Protein AF-A0A952FLS6-F1 (afdb_monomer)

Structure (mmCIF, N/CA/C/O backbone):
data_AF-A0A952FLS6-F1
#
_entry.id   AF-A0A952FLS6-F1
#
loop_
_atom_site.group_PDB
_atom_site.id
_atom_site.type_symbol
_atom_site.label_atom_id
_atom_site.label_alt_id
_atom_site.label_comp_id
_atom_site.label_asym_id
_atom_site.label_entity_id
_atom_site.label_seq_id
_atom_site.pdbx_PDB_ins_code
_atom_site.Cartn_x
_atom_site.Cartn_y
_atom_site.Cartn_z
_atom_site.occupancy
_atom_site.B_iso_or_equiv
_atom_site.auth_seq_id
_atom_site.auth_comp_id
_atom_site.auth_asym_id
_atom_site.auth_atom_id
_atom_site.pdbx_PDB_model_num
ATOM 1 N N . GLY A 1 1 ? 1.390 -1.060 -21.079 1.00 77.88 1 GLY A N 1
ATOM 2 C CA . GLY A 1 1 ? 1.168 -1.634 -19.731 1.00 77.88 1 GLY A CA 1
ATOM 3 C C . GLY A 1 1 ? 2.112 -0.984 -18.735 1.00 77.88 1 GLY A C 1
ATOM 4 O O . GLY A 1 1 ? 2.969 -0.228 -19.162 1.00 77.88 1 GLY A O 1
ATOM 5 N N . SER A 1 2 ? 1.992 -1.249 -17.429 1.00 85.06 2 SER A N 1
ATOM 6 C CA . SER A 1 2 ? 2.772 -0.538 -16.390 1.00 85.06 2 SER A CA 1
ATOM 7 C C . SER A 1 2 ? 4.299 -0.584 -16.578 1.00 85.06 2 SER A C 1
ATOM 9 O O . SER A 1 2 ? 4.986 0.345 -16.169 1.00 85.06 2 SER A O 1
ATOM 11 N N . LEU A 1 3 ? 4.836 -1.621 -17.238 1.00 93.25 3 LEU A N 1
ATOM 12 C CA . LEU A 1 3 ? 6.264 -1.721 -17.577 1.00 93.25 3 LEU A CA 1
ATOM 13 C C . LEU A 1 3 ? 6.727 -0.714 -18.644 1.00 93.25 3 LEU A C 1
ATOM 15 O O . LEU A 1 3 ? 7.905 -0.382 -18.681 1.00 93.25 3 LEU A O 1
ATOM 19 N N . ASP A 1 4 ? 5.830 -0.235 -19.509 1.00 94.56 4 ASP A N 1
ATOM 20 C CA . ASP A 1 4 ? 6.154 0.740 -20.565 1.00 94.56 4 ASP A CA 1
ATOM 21 C C . ASP A 1 4 ? 6.322 2.165 -20.020 1.00 94.56 4 ASP A C 1
ATOM 23 O O . ASP A 1 4 ? 6.854 3.031 -20.706 1.00 94.56 4 ASP A O 1
ATOM 27 N N . SER A 1 5 ? 5.876 2.410 -18.786 1.00 96.19 5 SER A N 1
ATOM 28 C CA . SER A 1 5 ? 5.967 3.714 -18.122 1.00 96.19 5 SER A CA 1
ATOM 29 C C . SER A 1 5 ? 7.299 3.931 -17.397 1.00 96.19 5 SER A C 1
ATOM 31 O O . SER A 1 5 ? 7.503 4.980 -16.787 1.00 96.19 5 SER A O 1
ATOM 33 N N . LEU A 1 6 ? 8.191 2.935 -17.400 1.00 97.38 6 LEU A N 1
ATOM 34 C CA . LEU A 1 6 ? 9.455 2.982 -16.675 1.00 97.38 6 LEU A CA 1
ATOM 35 C C . LEU A 1 6 ? 10.577 3.542 -17.553 1.00 97.38 6 LEU A C 1
ATOM 37 O O . LEU A 1 6 ? 10.729 3.181 -18.718 1.00 97.38 6 LEU A O 1
ATOM 41 N N . ARG A 1 7 ? 11.411 4.399 -16.958 1.00 97.56 7 ARG A N 1
ATOM 42 C CA . ARG A 1 7 ? 12.698 4.793 -17.545 1.00 97.56 7 ARG A CA 1
ATOM 43 C C . ARG A 1 7 ? 13.665 3.594 -17.579 1.00 97.56 7 ARG A C 1
ATOM 45 O O . ARG A 1 7 ? 13.490 2.677 -16.771 1.00 97.56 7 ARG A O 1
ATOM 52 N N . PRO A 1 8 ? 14.727 3.621 -18.409 1.00 97.94 8 PRO A N 1
ATOM 53 C CA . PRO A 1 8 ? 15.790 2.619 -18.349 1.00 97.94 8 PRO A CA 1
ATOM 54 C C . PRO A 1 8 ? 16.320 2.427 -16.922 1.00 97.94 8 PRO A C 1
ATOM 56 O O . PRO A 1 8 ? 16.480 3.401 -16.182 1.00 97.94 8 PRO A O 1
ATOM 59 N N . PHE A 1 9 ? 16.566 1.173 -16.540 1.00 97.81 9 PHE A N 1
ATOM 60 C CA . PHE A 1 9 ? 16.954 0.750 -15.188 1.00 97.81 9 PHE A CA 1
ATOM 61 C C . PHE A 1 9 ? 15.934 1.103 -14.088 1.00 97.81 9 PHE A C 1
ATOM 63 O O . PHE A 1 9 ? 16.278 1.168 -12.908 1.00 97.81 9 PHE A O 1
ATOM 70 N N . GLY A 1 10 ? 14.675 1.358 -14.454 1.00 98.06 10 GLY A N 1
ATOM 71 C CA . GLY A 1 10 ? 13.581 1.576 -13.511 1.00 98.06 10 GLY A CA 1
ATOM 72 C C . GLY A 1 10 ? 13.128 0.291 -12.812 1.00 98.06 10 GLY A C 1
ATOM 73 O O . GLY A 1 10 ? 13.365 -0.816 -13.298 1.00 98.06 10 GLY A O 1
ATOM 74 N N . THR A 1 11 ? 12.431 0.450 -11.685 1.00 97.75 11 THR A N 1
ATOM 75 C CA . THR A 1 11 ? 11.928 -0.667 -10.873 1.00 97.75 11 THR A CA 1
ATOM 76 C C . THR A 1 11 ? 10.412 -0.759 -10.955 1.00 97.75 11 THR A C 1
ATOM 78 O O . THR A 1 11 ? 9.697 0.160 -10.559 1.00 97.75 11 THR A O 1
ATOM 81 N N . PHE A 1 12 ? 9.916 -1.901 -11.415 1.00 95.56 12 PHE A N 1
ATOM 82 C CA . PHE A 1 12 ? 8.526 -2.297 -11.265 1.00 95.56 12 PHE A CA 1
ATOM 83 C C . PHE A 1 12 ? 8.316 -2.930 -9.884 1.00 95.56 12 PHE A C 1
ATOM 85 O O . PHE A 1 12 ? 8.905 -3.969 -9.582 1.00 95.56 12 PHE A O 1
ATOM 92 N N . VAL A 1 13 ? 7.473 -2.317 -9.052 1.00 95.44 13 VAL A N 1
ATOM 93 C CA . VAL A 1 13 ? 7.122 -2.838 -7.723 1.00 95.44 13 VAL A CA 1
ATOM 94 C C . VAL A 1 13 ? 5.662 -3.266 -7.725 1.00 95.44 13 VAL A C 1
ATOM 96 O O . VAL A 1 13 ? 4.765 -2.432 -7.827 1.00 95.44 13 VAL A O 1
ATOM 99 N N . SER A 1 14 ? 5.427 -4.568 -7.585 1.00 93.75 14 SER A N 1
ATOM 100 C CA . SER A 1 14 ? 4.096 -5.108 -7.326 1.00 93.75 14 SER A CA 1
ATOM 101 C C . SER A 1 14 ? 3.897 -5.302 -5.825 1.00 93.75 14 SER A C 1
ATOM 103 O O . SER A 1 14 ? 4.719 -5.941 -5.170 1.00 93.75 14 SER A O 1
ATOM 105 N N . PHE A 1 15 ? 2.803 -4.771 -5.283 1.00 94.50 15 PHE A N 1
ATOM 106 C CA . PHE A 1 15 ? 2.442 -4.902 -3.863 1.00 94.50 15 PHE A CA 1
ATOM 107 C C . PHE A 1 15 ? 0.975 -5.319 -3.652 1.00 94.50 15 PHE A C 1
ATOM 109 O O . PHE A 1 15 ? 0.500 -5.373 -2.520 1.00 94.50 15 PHE A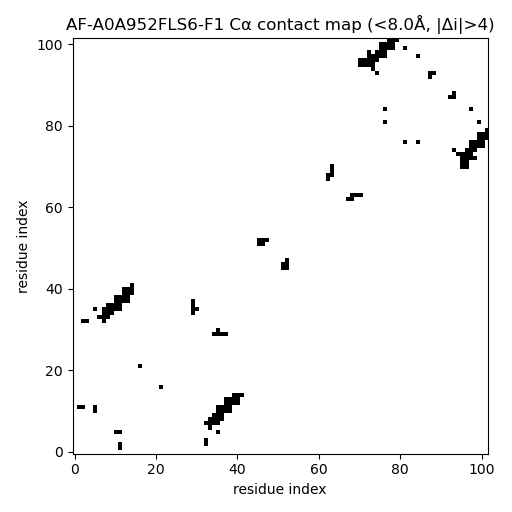 O 1
ATOM 116 N N . GLY A 1 16 ? 0.238 -5.607 -4.730 1.00 92.19 16 GLY A N 1
ATOM 117 C CA . GLY A 1 16 ? -1.176 -5.961 -4.664 1.00 92.19 16 GLY A CA 1
ATOM 118 C C . GLY A 1 16 ? -1.735 -6.443 -6.001 1.00 92.19 16 GLY A C 1
ATOM 119 O O . GLY A 1 16 ? -1.090 -6.335 -7.042 1.00 92.19 16 GLY A O 1
ATOM 120 N N . SER A 1 17 ? -2.955 -6.975 -5.958 1.00 91.81 17 SER A N 1
ATOM 121 C CA . SER A 1 17 ? -3.633 -7.633 -7.084 1.00 91.81 17 SER A CA 1
ATOM 122 C C . SER A 1 17 ? -5.126 -7.276 -7.150 1.00 91.81 17 SER A C 1
ATOM 124 O O . SER A 1 17 ? -5.968 -8.117 -7.449 1.00 91.81 17 SER A O 1
ATOM 126 N N . ALA A 1 18 ? -5.477 -6.012 -6.882 1.00 89.50 18 ALA A N 1
ATOM 127 C CA . ALA A 1 18 ? -6.873 -5.550 -6.839 1.00 89.50 18 ALA A CA 1
ATOM 128 C C . ALA A 1 18 ? -7.636 -5.739 -8.168 1.00 89.50 18 ALA A C 1
ATOM 130 O O . ALA A 1 18 ? -8.854 -5.871 -8.178 1.00 89.50 18 ALA A O 1
ATOM 131 N N . SER A 1 19 ? -6.929 -5.751 -9.302 1.00 89.31 19 SER A N 1
ATOM 132 C CA . SER A 1 19 ? -7.493 -6.044 -10.627 1.00 89.31 19 SER A CA 1
ATOM 133 C C . SER A 1 19 ? -7.392 -7.521 -11.027 1.00 89.31 19 SER A C 1
ATOM 135 O O . SER A 1 19 ? -7.637 -7.848 -12.184 1.00 89.31 19 SER A O 1
ATOM 137 N N . GLY A 1 20 ? -6.992 -8.398 -10.105 1.00 89.69 20 GLY A N 1
ATOM 138 C CA . GLY A 1 20 ? -6.694 -9.803 -10.360 1.00 89.69 20 GLY A CA 1
ATOM 139 C C . GLY A 1 20 ? -5.194 -10.130 -10.330 1.00 89.69 20 GLY A C 1
ATOM 140 O O . GLY A 1 20 ? -4.350 -9.238 -10.187 1.00 89.69 20 GLY A O 1
ATOM 141 N N . PRO A 1 21 ? -4.851 -11.427 -10.434 1.00 89.06 21 PRO A N 1
ATOM 142 C CA . PRO A 1 21 ? -3.472 -11.901 -10.401 1.00 89.06 21 PRO A CA 1
ATOM 143 C C . PRO A 1 21 ? -2.680 -11.425 -11.623 1.00 89.06 21 PRO A C 1
ATOM 145 O O . PRO A 1 21 ? -3.224 -11.278 -12.716 1.00 89.06 21 PRO A O 1
ATOM 148 N N . ILE A 1 22 ? -1.372 -11.231 -11.446 1.00 88.62 22 ILE A N 1
ATOM 149 C CA . ILE A 1 22 ? -0.459 -10.908 -12.547 1.00 88.62 22 ILE A CA 1
ATOM 150 C C . ILE A 1 22 ? -0.117 -12.212 -13.287 1.00 88.62 22 ILE A C 1
ATOM 152 O O . ILE A 1 22 ? 0.429 -13.121 -12.657 1.00 88.62 22 ILE A O 1
ATOM 156 N N . PRO A 1 23 ? -0.408 -12.333 -14.596 1.00 90.06 23 PRO A N 1
ATOM 157 C CA . PRO A 1 23 ? -0.013 -13.504 -15.369 1.00 90.06 23 PRO A CA 1
ATOM 158 C C . PRO A 1 23 ? 1.516 -13.648 -15.447 1.00 90.06 23 PRO A C 1
ATOM 160 O O . PRO A 1 23 ? 2.227 -12.638 -15.4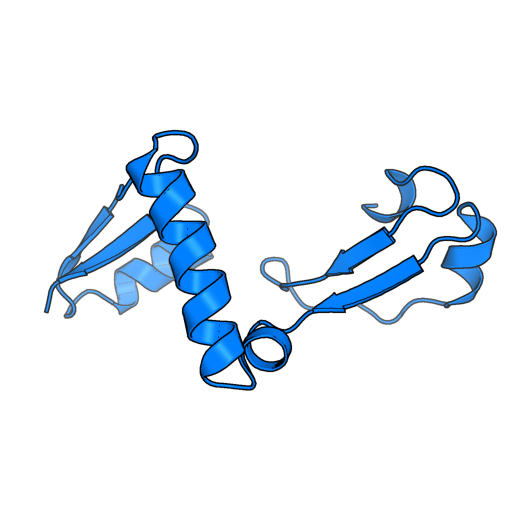22 1.00 90.06 23 PRO A O 1
ATOM 163 N N . PRO A 1 24 ? 2.042 -14.874 -15.610 1.00 91.06 24 PRO A N 1
ATOM 164 C CA . PRO A 1 24 ? 3.457 -15.076 -15.903 1.00 91.06 24 PRO A CA 1
ATOM 165 C C . PRO A 1 24 ? 3.889 -14.300 -17.156 1.00 91.06 24 PRO A C 1
ATOM 167 O O . PRO A 1 24 ? 3.156 -14.248 -18.144 1.00 91.06 24 PRO A O 1
ATOM 170 N N . PHE A 1 25 ? 5.094 -13.729 -17.134 1.00 91.44 25 PHE A N 1
ATOM 171 C CA . PHE A 1 25 ? 5.692 -13.064 -18.291 1.00 91.44 25 PHE A CA 1
ATOM 172 C C . PHE A 1 25 ? 7.157 -13.473 -18.467 1.00 91.44 25 PHE A C 1
ATOM 174 O O . PHE A 1 25 ? 7.822 -13.892 -17.520 1.00 91.44 25 PHE A O 1
ATOM 181 N N . ASP A 1 26 ? 7.657 -13.351 -19.695 1.00 95.06 26 ASP A N 1
ATOM 182 C CA . ASP A 1 26 ? 9.049 -13.647 -20.0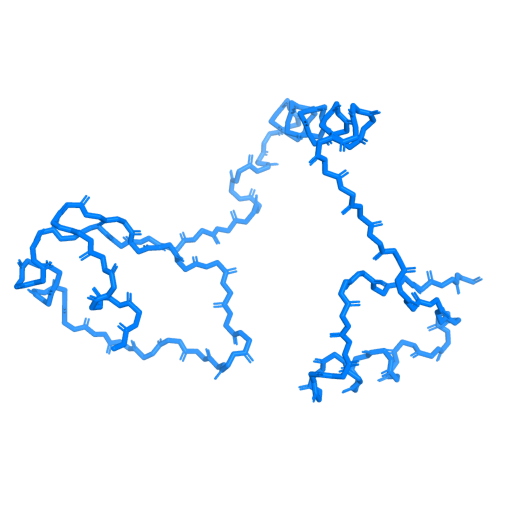33 1.00 95.06 26 ASP A CA 1
ATOM 183 C C . ASP A 1 26 ? 9.991 -12.620 -19.386 1.00 95.06 26 ASP A C 1
ATOM 185 O O . ASP A 1 26 ? 9.903 -11.422 -19.659 1.00 95.06 26 ASP A O 1
ATOM 189 N N . ILE A 1 27 ? 10.927 -13.083 -18.557 1.00 95.75 27 ILE A N 1
ATOM 190 C CA . ILE A 1 27 ? 11.890 -12.222 -17.861 1.00 95.75 27 ILE A CA 1
ATOM 191 C C . ILE A 1 27 ? 12.773 -11.411 -18.823 1.00 95.75 27 ILE A C 1
ATOM 193 O O . ILE A 1 27 ? 13.180 -10.294 -18.498 1.00 95.75 27 ILE A O 1
ATOM 197 N N . THR A 1 28 ? 13.016 -11.908 -20.041 1.00 97.25 28 THR A N 1
ATOM 198 C CA . THR A 1 28 ? 13.783 -11.186 -21.069 1.00 97.25 28 THR A CA 1
ATOM 199 C C . THR A 1 28 ? 13.078 -9.908 -21.533 1.00 97.25 28 THR A C 1
ATOM 201 O O . THR A 1 28 ? 13.719 -9.004 -22.078 1.00 97.25 28 THR A O 1
ATOM 204 N N . LEU A 1 29 ? 11.777 -9.770 -21.253 1.00 96.31 29 LEU A N 1
ATOM 205 C CA . LEU A 1 29 ? 11.031 -8.532 -21.448 1.00 96.31 29 LEU A CA 1
ATOM 206 C C . LEU A 1 29 ? 11.650 -7.361 -20.675 1.00 96.31 29 LEU A C 1
ATOM 208 O O . LEU A 1 29 ? 11.678 -6.248 -21.195 1.00 96.31 29 LEU A O 1
ATOM 212 N N . LEU A 1 30 ? 12.180 -7.601 -19.471 1.00 97.19 30 LEU A N 1
ATOM 213 C CA . LEU A 1 30 ? 12.802 -6.560 -18.648 1.00 97.19 30 LEU A CA 1
ATOM 214 C C . LEU A 1 30 ? 14.061 -5.996 -19.313 1.00 97.19 30 LEU A C 1
ATOM 216 O O . LEU A 1 30 ? 14.233 -4.780 -19.368 1.00 97.19 30 LEU A O 1
ATOM 220 N N . MET A 1 31 ? 14.893 -6.870 -19.891 1.00 97.94 31 MET A N 1
ATOM 221 C CA . MET A 1 31 ? 16.062 -6.479 -20.688 1.00 97.94 31 MET A CA 1
ATOM 222 C C . MET A 1 31 ? 15.638 -5.605 -21.874 1.00 97.94 31 MET A C 1
ATOM 224 O O . MET A 1 31 ? 16.159 -4.506 -22.055 1.00 97.94 31 MET A O 1
ATOM 228 N N . ARG A 1 32 ? 14.647 -6.059 -22.655 1.00 97.19 32 ARG A N 1
ATOM 229 C CA . ARG A 1 32 ? 14.170 -5.348 -23.857 1.00 97.19 32 ARG A CA 1
ATOM 230 C C . ARG A 1 32 ? 13.535 -3.993 -23.546 1.00 97.19 32 ARG A C 1
ATOM 232 O O . ARG A 1 32 ? 13.563 -3.110 -24.395 1.00 97.19 32 ARG A O 1
ATOM 239 N N . LYS A 1 33 ? 12.978 -3.817 -22.346 1.00 96.25 33 LYS A N 1
ATOM 240 C CA . LYS A 1 33 ? 12.358 -2.562 -21.891 1.00 96.25 33 LYS A CA 1
ATOM 241 C C . LYS A 1 33 ? 13.333 -1.606 -21.194 1.00 96.25 33 LYS A C 1
ATOM 243 O O . LYS A 1 33 ? 12.907 -0.714 -20.471 1.00 96.25 33 LYS A O 1
ATOM 248 N N . GLY A 1 34 ? 14.634 -1.764 -21.439 1.00 97.12 34 GLY A N 1
ATOM 249 C CA . GLY A 1 34 ? 15.670 -0.887 -20.896 1.00 97.12 34 GLY A CA 1
ATOM 250 C C . GLY A 1 34 ? 16.278 -1.411 -19.602 1.00 97.12 34 GLY A C 1
ATOM 251 O O . GLY A 1 34 ? 16.542 -0.621 -18.701 1.00 97.12 34 GLY A O 1
ATOM 252 N N . SER A 1 35 ? 16.497 -2.725 -19.508 1.00 97.88 35 SER A N 1
ATOM 253 C CA . SER A 1 35 ? 17.162 -3.367 -18.364 1.00 97.88 35 SER A CA 1
ATOM 254 C C . SER A 1 35 ? 16.483 -3.065 -17.024 1.00 97.88 35 SER A C 1
ATOM 256 O O . SER A 1 35 ? 17.118 -2.619 -16.070 1.00 97.88 35 SER A O 1
ATOM 258 N N . LEU A 1 36 ? 15.167 -3.271 -16.980 1.00 98.00 36 LEU A N 1
ATOM 259 C CA . LEU A 1 36 ? 14.336 -2.998 -15.809 1.00 98.00 36 LEU A CA 1
ATOM 260 C C . LEU A 1 36 ? 14.573 -3.997 -14.668 1.00 98.00 36 LEU A C 1
ATOM 262 O O . LEU A 1 36 ? 14.921 -5.156 -14.892 1.00 98.00 36 LEU A O 1
ATOM 266 N N . PHE A 1 37 ? 14.268 -3.562 -13.447 1.00 97.44 37 PHE A N 1
ATOM 267 C CA . PHE A 1 37 ? 14.124 -4.421 -12.274 1.00 97.44 37 PHE A CA 1
ATOM 268 C C . PHE A 1 37 ? 12.642 -4.688 -12.009 1.00 97.44 37 PHE A C 1
ATOM 270 O O . PHE A 1 37 ? 11.798 -3.821 -12.234 1.00 97.44 37 PHE A O 1
ATOM 277 N N . ALA A 1 38 ? 12.312 -5.869 -11.497 1.00 95.75 38 ALA A N 1
ATOM 278 C CA . ALA A 1 38 ? 10.955 -6.204 -11.081 1.00 95.75 38 ALA A CA 1
ATOM 279 C C . ALA A 1 38 ? 10.984 -6.903 -9.725 1.00 95.75 38 ALA A C 1
ATOM 281 O O . ALA A 1 38 ? 11.845 -7.747 -9.476 1.00 95.75 38 ALA A O 1
ATOM 282 N N . THR A 1 39 ? 10.049 -6.555 -8.845 1.00 95.06 39 THR A N 1
ATOM 283 C CA . THR A 1 39 ? 9.956 -7.165 -7.521 1.00 95.06 39 THR A CA 1
ATOM 284 C C . THR A 1 39 ? 8.519 -7.245 -7.017 1.00 95.06 39 THR A C 1
ATOM 286 O O . THR A 1 39 ? 7.682 -6.396 -7.337 1.00 95.06 39 THR A O 1
ATOM 289 N N . TRP A 1 40 ? 8.249 -8.270 -6.212 1.00 93.69 40 TRP A N 1
ATOM 290 C CA . TRP A 1 40 ? 7.034 -8.386 -5.418 1.00 93.69 40 TRP A CA 1
ATOM 291 C C . TRP A 1 40 ? 7.364 -8.075 -3.964 1.00 93.69 40 TRP A C 1
ATOM 293 O O . TRP A 1 40 ? 8.314 -8.634 -3.419 1.00 93.69 40 TRP A O 1
ATOM 303 N N . GLN A 1 41 ? 6.587 -7.196 -3.339 1.00 94.38 41 GLN A N 1
ATOM 304 C CA . GLN A 1 41 ? 6.816 -6.769 -1.963 1.00 94.38 41 GLN A CA 1
ATOM 305 C C . GLN A 1 41 ? 5.669 -7.211 -1.061 1.00 94.38 41 GLN A C 1
ATOM 307 O O . GLN A 1 41 ? 4.497 -7.021 -1.383 1.00 94.38 41 GLN A O 1
ATOM 312 N N . LEU A 1 42 ? 6.025 -7.794 0.083 1.00 94.12 42 LEU A N 1
ATOM 313 C CA . LEU A 1 42 ? 5.101 -8.189 1.138 1.00 94.12 42 LEU A CA 1
ATOM 314 C C . LEU A 1 42 ? 5.432 -7.392 2.399 1.00 94.12 42 LEU A C 1
ATOM 316 O O . LEU A 1 42 ? 6.566 -7.435 2.871 1.00 94.12 42 LEU A O 1
ATOM 320 N N . LEU A 1 43 ? 4.443 -6.696 2.966 1.00 95.19 43 LEU A N 1
ATOM 321 C CA . LEU A 1 43 ? 4.649 -5.859 4.154 1.00 95.19 43 LEU A CA 1
ATOM 322 C C . LEU A 1 43 ? 5.256 -6.648 5.327 1.00 95.19 43 LEU A C 1
ATOM 324 O O . LEU A 1 43 ? 6.123 -6.139 6.026 1.00 95.19 43 LEU A O 1
ATOM 328 N N . PHE A 1 44 ? 4.846 -7.903 5.513 1.00 94.38 44 PHE A N 1
ATOM 329 C CA . PHE A 1 44 ? 5.325 -8.742 6.614 1.00 94.38 44 PHE A CA 1
ATOM 330 C C . PHE A 1 44 ? 6.831 -9.042 6.560 1.00 94.38 44 PHE A C 1
ATOM 332 O O . PHE A 1 44 ? 7.431 -9.225 7.615 1.00 94.38 44 PHE A O 1
ATOM 339 N N . GLU A 1 45 ? 7.459 -9.022 5.378 1.00 96.31 45 GLU A N 1
ATOM 340 C CA . GLU A 1 45 ? 8.920 -9.164 5.263 1.00 96.31 45 GLU A CA 1
ATOM 341 C C . GLU A 1 45 ? 9.653 -7.913 5.767 1.00 96.31 45 GLU A C 1
ATOM 343 O O . GLU A 1 45 ? 10.693 -8.020 6.415 1.00 96.31 45 GLU A O 1
ATOM 348 N N . HIS A 1 46 ? 9.076 -6.728 5.542 1.00 95.44 46 HIS A N 1
ATOM 349 C CA . HIS A 1 46 ? 9.601 -5.456 6.059 1.00 95.44 46 HIS A CA 1
ATOM 350 C C . HIS A 1 46 ? 9.383 -5.299 7.567 1.00 95.44 46 HIS A C 1
ATOM 352 O O . HIS A 1 46 ? 10.144 -4.609 8.232 1.00 95.44 46 HIS A O 1
ATOM 358 N N . LEU A 1 47 ? 8.364 -5.962 8.119 1.00 96.56 47 LEU A N 1
ATOM 359 C CA . LEU A 1 47 ? 7.978 -5.887 9.533 1.00 96.56 47 LEU A CA 1
ATOM 360 C C . LEU A 1 47 ? 8.429 -7.107 10.353 1.00 96.56 47 LEU A C 1
ATOM 362 O O . LEU A 1 47 ? 7.880 -7.379 11.422 1.00 96.56 47 LEU A O 1
ATOM 366 N N . ARG A 1 48 ? 9.408 -7.875 9.858 1.00 96.56 48 ARG A N 1
ATOM 367 C CA . ARG A 1 48 ? 9.776 -9.177 10.436 1.00 96.56 48 ARG A CA 1
ATOM 368 C C . ARG A 1 48 ? 10.317 -9.080 11.864 1.00 96.56 48 ARG A C 1
ATOM 370 O O . ARG A 1 48 ? 10.143 -10.020 12.642 1.00 96.56 48 ARG A O 1
ATOM 377 N N . LYS A 1 49 ? 10.997 -7.985 12.217 1.00 97.94 49 LYS A N 1
ATOM 378 C CA . LYS A 1 49 ? 11.491 -7.741 13.578 1.00 97.94 49 LYS A CA 1
ATOM 379 C C . LYS A 1 49 ? 10.694 -6.636 14.251 1.00 97.94 49 LYS A C 1
ATOM 381 O O . LYS A 1 49 ? 10.217 -5.700 13.611 1.00 97.94 49 LYS A O 1
ATOM 386 N N . ARG A 1 50 ? 10.602 -6.709 15.579 1.00 97.50 50 ARG A N 1
ATOM 387 C CA . ARG A 1 50 ? 9.910 -5.695 16.382 1.00 97.50 50 ARG A CA 1
ATOM 388 C C . ARG A 1 50 ? 10.524 -4.310 16.193 1.00 97.50 50 ARG A C 1
ATOM 390 O O . ARG A 1 50 ? 9.791 -3.327 16.148 1.00 97.50 50 ARG A O 1
ATOM 397 N N . GLU A 1 51 ? 11.845 -4.232 16.098 1.00 98.06 51 GLU A N 1
ATOM 398 C CA . GLU A 1 51 ? 12.565 -2.973 15.924 1.00 98.06 51 GLU A CA 1
ATOM 399 C C . GLU A 1 51 ? 12.181 -2.294 14.605 1.00 98.06 51 GLU A C 1
ATOM 401 O O . GLU A 1 51 ? 11.946 -1.085 14.605 1.00 98.06 51 GLU A O 1
ATOM 406 N N . ASP A 1 52 ? 12.025 -3.079 13.532 1.00 97.75 52 ASP A N 1
ATOM 407 C CA . ASP A 1 52 ? 11.610 -2.601 12.209 1.00 97.75 52 ASP A CA 1
ATOM 408 C C . ASP A 1 52 ? 10.181 -2.041 12.265 1.00 97.75 52 ASP A C 1
ATOM 410 O O . ASP A 1 52 ? 9.928 -0.923 11.817 1.00 97.75 52 ASP A O 1
ATOM 414 N N . VAL A 1 53 ? 9.258 -2.753 12.928 1.00 98.25 53 VAL A N 1
ATOM 415 C CA . VAL A 1 53 ? 7.874 -2.281 13.124 1.00 98.25 53 VAL A CA 1
ATOM 416 C C . VAL A 1 53 ? 7.840 -0.948 13.857 1.00 98.25 53 VAL A C 1
ATOM 418 O O . VAL A 1 53 ? 7.131 -0.030 13.446 1.00 98.25 53 VA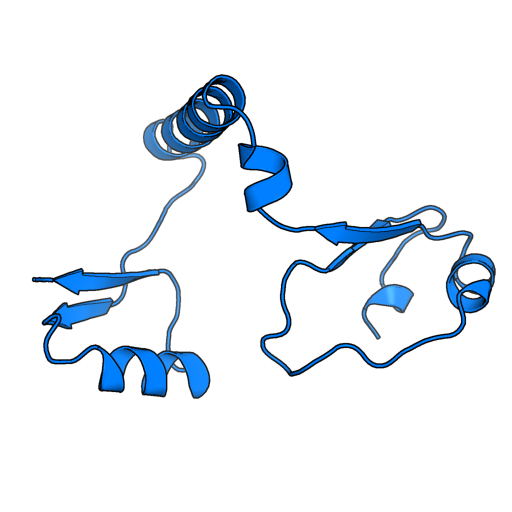L A O 1
ATOM 421 N N . LEU A 1 54 ? 8.603 -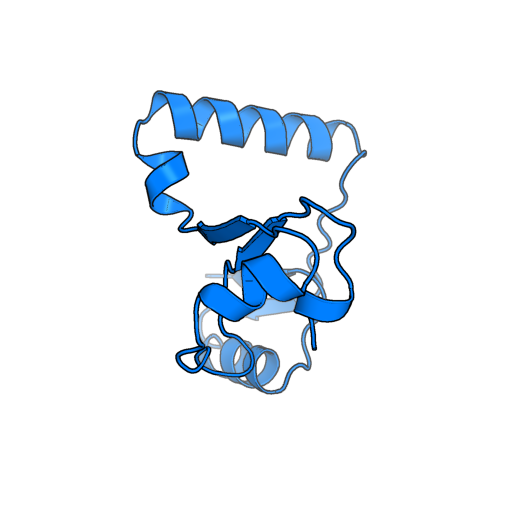0.828 14.945 1.00 98.44 54 LEU A N 1
ATOM 422 C CA . LEU A 1 54 ? 8.647 0.396 15.739 1.00 98.44 54 LEU A CA 1
ATOM 423 C C . LEU A 1 54 ? 9.288 1.550 14.963 1.00 98.44 54 LEU A C 1
ATOM 425 O O . LEU A 1 54 ? 8.821 2.678 15.078 1.00 98.44 54 LEU A O 1
ATOM 429 N N . ALA A 1 55 ? 10.350 1.294 14.195 1.00 98.12 55 ALA A N 1
ATOM 430 C CA . ALA A 1 55 ? 10.990 2.300 13.351 1.00 98.12 55 ALA A CA 1
ATOM 431 C C . ALA A 1 55 ? 10.027 2.817 12.275 1.00 98.12 55 ALA A C 1
ATOM 433 O O . ALA A 1 55 ? 9.717 4.002 12.270 1.00 98.12 55 ALA A O 1
ATOM 434 N N . MET A 1 56 ? 9.449 1.923 11.470 1.00 97.75 56 MET A N 1
ATOM 435 C CA . MET A 1 56 ? 8.523 2.301 10.397 1.00 97.75 56 MET A CA 1
ATOM 436 C C . MET A 1 56 ? 7.253 2.979 10.923 1.00 97.75 56 MET A C 1
ATOM 438 O O . MET A 1 56 ? 6.734 3.903 10.300 1.00 97.75 56 MET A O 1
ATOM 442 N N . SER A 1 57 ? 6.749 2.542 12.082 1.00 97.75 57 SER A N 1
ATOM 443 C CA . SER A 1 57 ? 5.590 3.180 12.716 1.00 97.75 57 SER A CA 1
ATOM 444 C C . SER A 1 57 ? 5.912 4.602 13.171 1.00 97.75 57 SER A C 1
ATOM 446 O O . SER A 1 57 ? 5.081 5.486 12.988 1.00 97.75 57 SER A O 1
ATOM 448 N N . ARG A 1 58 ? 7.105 4.839 13.739 1.00 98.31 58 ARG A N 1
ATOM 449 C CA . ARG A 1 58 ? 7.556 6.192 14.108 1.00 98.31 58 ARG A CA 1
ATOM 450 C C . ARG A 1 58 ? 7.634 7.091 12.882 1.00 98.31 58 ARG A C 1
ATOM 452 O O . ARG A 1 58 ? 6.986 8.127 12.888 1.00 98.31 58 ARG A O 1
ATOM 459 N N . ASP A 1 59 ? 8.296 6.639 11.818 1.00 97.56 59 ASP A N 1
ATOM 460 C CA . ASP A 1 59 ? 8.409 7.408 10.573 1.00 97.56 59 ASP A CA 1
ATOM 461 C C . ASP A 1 59 ? 7.026 7.795 10.022 1.00 97.56 59 ASP A C 1
ATOM 463 O O . ASP A 1 59 ? 6.797 8.947 9.652 1.00 97.56 59 ASP A O 1
ATOM 467 N N . LEU A 1 60 ? 6.074 6.851 10.017 1.00 97.31 60 LEU A N 1
ATOM 468 C CA . LEU A 1 60 ? 4.695 7.107 9.597 1.00 97.31 60 LEU A CA 1
ATOM 469 C C . LEU A 1 60 ? 3.995 8.138 10.494 1.00 97.31 60 LEU A C 1
ATOM 471 O O . LEU A 1 60 ? 3.360 9.064 9.988 1.00 97.31 60 LEU A O 1
ATOM 475 N N . PHE A 1 61 ? 4.064 7.980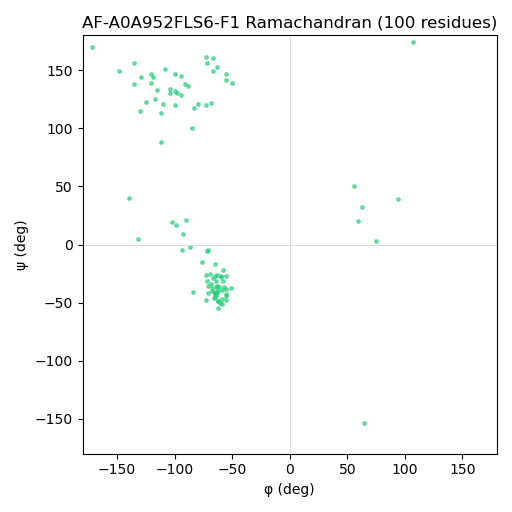 11.817 1.00 98.12 61 PHE A N 1
ATOM 476 C CA . PHE A 1 61 ? 3.386 8.896 12.732 1.00 98.12 61 PHE A CA 1
ATOM 477 C C . PHE A 1 61 ? 4.011 10.289 12.726 1.00 98.12 61 PHE A C 1
ATOM 479 O O . PHE A 1 61 ? 3.263 11.260 12.808 1.00 98.12 61 PHE A O 1
ATOM 486 N N . ASP A 1 62 ? 5.325 10.405 12.551 1.00 98.25 62 ASP A N 1
ATOM 487 C CA . ASP A 1 62 ? 6.020 11.689 12.474 1.00 98.25 62 ASP A CA 1
ATOM 488 C C . ASP A 1 62 ? 5.571 12.491 11.242 1.00 98.25 62 ASP A C 1
ATOM 490 O O . ASP A 1 62 ? 5.256 13.678 11.360 1.00 98.25 62 ASP A O 1
ATOM 494 N N . VAL A 1 63 ? 5.440 11.860 10.065 1.00 97.94 63 VAL A N 1
ATOM 495 C CA . VAL A 1 63 ? 4.962 12.561 8.853 1.00 97.94 63 VAL A CA 1
ATOM 496 C C . VAL A 1 63 ? 3.472 12.905 8.903 1.00 97.94 63 VAL A C 1
ATOM 498 O O . VAL A 1 63 ? 3.060 13.924 8.341 1.00 97.94 63 VAL A O 1
ATOM 501 N N . VAL A 1 64 ? 2.659 12.085 9.580 1.00 97.62 64 VAL A N 1
ATOM 502 C CA . VAL A 1 64 ? 1.228 12.359 9.782 1.00 97.62 64 VAL A CA 1
ATOM 503 C C . VAL A 1 64 ? 1.036 13.487 10.795 1.00 97.62 64 VAL A C 1
ATOM 505 O O . VAL A 1 64 ? 0.303 14.436 10.522 1.00 97.62 64 VAL A O 1
ATOM 508 N N . ALA A 1 65 ? 1.724 13.434 11.937 1.00 97.56 65 ALA A N 1
ATOM 509 C CA . ALA A 1 65 ? 1.683 14.480 12.957 1.00 97.56 65 ALA A CA 1
ATOM 510 C C . ALA A 1 65 ? 2.259 15.806 12.437 1.00 97.56 65 ALA A C 1
ATOM 512 O O . ALA A 1 65 ? 1.728 16.871 12.744 1.00 97.56 65 ALA A O 1
ATOM 513 N N . GLY A 1 66 ? 3.299 15.741 11.600 1.00 97.25 66 GLY A N 1
ATOM 514 C CA . GLY A 1 66 ? 3.877 16.894 10.912 1.00 97.25 66 GLY A CA 1
ATOM 515 C C . GLY A 1 66 ? 3.010 17.465 9.783 1.00 97.25 66 GLY A C 1
ATOM 516 O O . GLY A 1 66 ? 3.371 18.486 9.204 1.00 97.25 66 GLY A O 1
ATOM 517 N N . GLY A 1 67 ? 1.883 16.828 9.443 1.00 96.62 67 GLY A N 1
ATOM 518 C CA . GLY A 1 67 ? 0.943 17.302 8.424 1.00 96.62 67 GLY A CA 1
ATOM 519 C C . GLY A 1 67 ? 1.406 17.117 6.975 1.00 96.62 67 GLY A C 1
ATOM 520 O O . GLY A 1 67 ? 0.688 17.512 6.057 1.00 96.62 67 GLY A O 1
ATOM 521 N N . ALA A 1 68 ? 2.566 16.492 6.746 1.00 97.50 68 ALA A N 1
ATOM 522 C CA . ALA A 1 68 ? 3.050 16.166 5.404 1.00 97.50 68 ALA A CA 1
ATOM 523 C C . ALA A 1 68 ? 2.163 15.110 4.723 1.00 97.50 68 ALA A C 1
ATOM 525 O O . ALA A 1 68 ? 2.030 15.098 3.498 1.00 97.50 68 ALA A O 1
ATOM 526 N N . VAL A 1 69 ? 1.531 14.241 5.520 1.00 96.56 69 VAL A N 1
ATOM 527 C CA . VAL A 1 69 ? 0.568 13.238 5.061 1.00 96.56 69 VAL A CA 1
ATOM 528 C C . VAL A 1 69 ? -0.747 13.397 5.820 1.00 96.56 69 VAL A C 1
ATOM 530 O O . VAL A 1 69 ? -0.791 13.282 7.041 1.00 96.56 69 VAL A O 1
ATOM 533 N N . ALA A 1 70 ? -1.843 13.598 5.088 1.00 94.38 70 ALA A N 1
ATOM 534 C CA . ALA A 1 70 ? -3.195 13.570 5.639 1.00 94.38 70 ALA A CA 1
ATOM 535 C C . ALA A 1 70 ? -3.861 12.216 5.353 1.00 94.38 70 ALA A C 1
ATOM 537 O O . ALA A 1 70 ? -3.868 11.754 4.212 1.00 94.38 70 ALA A O 1
ATOM 538 N N . VAL A 1 71 ? -4.468 11.600 6.374 1.00 93.94 71 VAL A N 1
ATOM 539 C CA . VAL A 1 71 ? -5.171 10.309 6.256 1.00 93.94 71 VAL A CA 1
ATOM 540 C C . VAL A 1 71 ? -6.678 10.523 6.450 1.00 93.94 71 VAL A C 1
ATOM 542 O O . VAL A 1 71 ? -7.176 10.458 7.576 1.00 93.94 71 VAL A O 1
ATOM 545 N N . PRO A 1 72 ? -7.440 10.831 5.384 1.00 93.25 72 PRO A N 1
ATOM 546 C CA . PRO A 1 72 ? -8.869 11.083 5.504 1.00 93.25 72 PRO A CA 1
ATOM 547 C C . PRO A 1 72 ? -9.637 9.780 5.759 1.00 93.25 72 PRO A C 1
ATOM 549 O O . PRO A 1 72 ? -9.654 8.876 4.921 1.00 93.25 72 PRO A O 1
ATOM 552 N N . VAL A 1 73 ? -10.334 9.726 6.893 1.00 95.12 73 VAL A N 1
ATOM 553 C CA . VAL A 1 73 ? -11.340 8.695 7.183 1.00 95.12 73 VAL A CA 1
ATOM 554 C C . VAL A 1 73 ? -12.669 9.142 6.584 1.00 95.12 73 VAL A C 1
ATOM 556 O O . VAL A 1 73 ? -13.349 10.006 7.153 1.00 95.12 73 VAL A O 1
ATOM 559 N N . ARG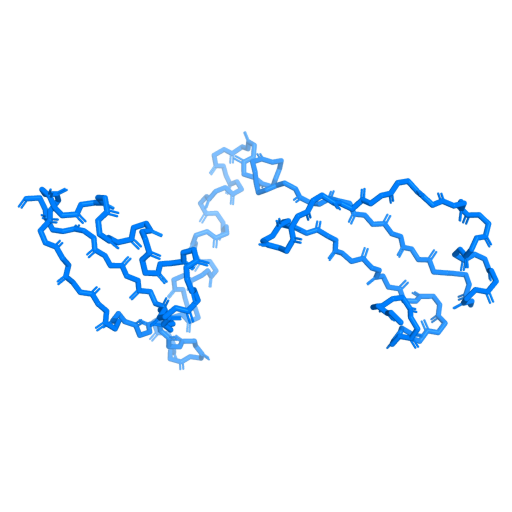 A 1 74 ? -12.998 8.588 5.415 1.00 92.81 74 ARG A N 1
ATOM 560 C CA . ARG A 1 74 ? -14.174 8.965 4.618 1.00 92.81 74 ARG A CA 1
ATOM 561 C C . ARG A 1 74 ? -15.430 8.241 5.072 1.00 92.81 74 ARG A C 1
ATOM 563 O O . ARG A 1 74 ? -16.467 8.878 5.200 1.00 92.81 74 ARG A O 1
ATOM 570 N N . ASP A 1 75 ? -15.302 6.961 5.396 1.00 93.94 75 ASP A N 1
ATOM 571 C CA . ASP A 1 75 ? -16.414 6.115 5.809 1.00 93.94 75 ASP A CA 1
ATOM 572 C C . ASP A 1 75 ? -16.182 5.563 7.218 1.00 93.94 75 ASP A C 1
ATOM 574 O O . ASP A 1 75 ? -15.072 5.166 7.586 1.00 93.94 75 ASP A O 1
ATOM 578 N N . ARG A 1 76 ? -17.253 5.551 8.012 1.00 97.44 76 ARG A N 1
ATOM 579 C CA . ARG A 1 76 ? -17.319 4.933 9.338 1.00 97.44 76 ARG A CA 1
ATOM 580 C C . ARG A 1 76 ? -18.564 4.070 9.359 1.00 97.44 76 ARG A C 1
ATOM 582 O O . ARG A 1 76 ? -19.660 4.611 9.248 1.00 97.44 76 ARG A O 1
ATOM 589 N N . LEU A 1 77 ? -18.390 2.763 9.472 1.00 97.50 77 LEU A N 1
ATOM 590 C CA . LEU A 1 77 ? -19.497 1.811 9.481 1.00 97.50 77 LEU A CA 1
ATOM 591 C C . LEU A 1 77 ? -19.472 1.024 10.793 1.00 97.50 77 LEU A C 1
ATOM 593 O O . LEU A 1 77 ? -18.383 0.769 11.310 1.00 97.50 77 LEU A O 1
ATOM 597 N N . PRO A 1 78 ? -20.624 0.628 11.353 1.00 98.31 78 PRO A N 1
ATOM 598 C CA . PRO A 1 78 ? -20.652 -0.344 12.439 1.00 98.31 78 PRO A CA 1
ATOM 599 C C . PRO A 1 78 ? -19.937 -1.635 12.024 1.00 98.31 78 PRO A C 1
ATOM 601 O O . PRO A 1 78 ? -20.013 -2.051 10.869 1.00 98.31 78 PRO A O 1
ATOM 604 N N . LEU A 1 79 ? -19.288 -2.320 12.963 1.00 98.38 79 LEU A N 1
ATOM 605 C CA . LEU A 1 79 ? -18.623 -3.601 12.709 1.00 98.38 79 LEU A CA 1
ATOM 606 C C . LEU A 1 79 ? -19.602 -4.649 12.155 1.00 98.38 79 LEU A C 1
ATOM 608 O O . LEU A 1 79 ? -19.226 -5.465 11.315 1.00 98.38 79 LEU A O 1
ATOM 612 N N . ALA A 1 80 ? -20.873 -4.575 12.559 1.00 98.44 80 ALA A N 1
ATOM 613 C CA . ALA A 1 80 ? -21.957 -5.396 12.022 1.00 98.44 80 ALA A CA 1
ATOM 614 C C . ALA A 1 80 ? -22.155 -5.243 10.497 1.00 98.44 80 ALA A C 1
ATOM 616 O O . ALA A 1 80 ? -22.683 -6.148 9.854 1.00 98.44 80 ALA A O 1
ATOM 617 N N . GLU A 1 81 ? -21.699 -4.138 9.902 1.00 98.12 81 GLU A N 1
ATOM 618 C CA . GLU A 1 81 ? -21.805 -3.835 8.470 1.00 98.12 81 GLU A CA 1
ATOM 619 C C . GLU A 1 81 ? -20.520 -4.148 7.685 1.00 98.12 81 GLU A C 1
ATOM 621 O O . GLU A 1 81 ? -20.362 -3.712 6.545 1.00 98.12 81 GLU A O 1
ATOM 626 N N . ALA A 1 82 ? -19.601 -4.950 8.235 1.00 98.25 82 ALA A N 1
ATOM 627 C CA . ALA A 1 82 ? -18.365 -5.334 7.545 1.00 98.25 82 ALA A CA 1
ATOM 628 C C . ALA A 1 82 ? -18.610 -5.890 6.126 1.00 98.25 82 ALA A C 1
ATOM 630 O O . ALA A 1 82 ? -17.869 -5.575 5.197 1.00 98.25 82 ALA A O 1
ATOM 631 N N . ALA A 1 83 ? -19.684 -6.660 5.922 1.00 98.44 83 ALA A N 1
ATOM 632 C CA . ALA A 1 83 ? -20.043 -7.175 4.600 1.00 98.44 83 ALA A CA 1
ATOM 633 C C . ALA A 1 83 ? -20.345 -6.058 3.581 1.00 98.44 83 ALA A C 1
ATOM 635 O O . ALA A 1 83 ? -19.990 -6.182 2.412 1.00 98.44 83 ALA A O 1
ATOM 636 N N . GLU A 1 84 ? -20.977 -4.964 4.012 1.00 97.88 84 GLU A N 1
ATOM 637 C CA . GLU A 1 84 ? -21.228 -3.799 3.157 1.00 97.88 84 GLU A CA 1
ATOM 638 C C . GLU A 1 84 ? -19.935 -3.039 2.856 1.00 97.88 84 GLU A C 1
ATOM 640 O O . GLU A 1 84 ? -19.688 -2.680 1.707 1.00 97.88 84 GLU A O 1
ATOM 645 N N . ALA A 1 85 ? -19.064 -2.872 3.857 1.00 97.75 85 ALA A N 1
ATOM 646 C CA . ALA A 1 85 ? -17.751 -2.258 3.661 1.00 97.75 85 ALA A CA 1
ATOM 647 C C . ALA A 1 85 ? -16.941 -2.983 2.568 1.00 97.75 85 ALA A C 1
ATOM 649 O O . ALA A 1 85 ? -16.351 -2.339 1.700 1.00 97.75 85 ALA A O 1
ATOM 650 N N . HIS A 1 86 ? -16.963 -4.320 2.573 1.00 97.81 86 HIS A N 1
ATOM 651 C CA . HIS A 1 86 ? -16.322 -5.139 1.543 1.00 97.81 86 HIS A CA 1
ATOM 652 C C . HIS A 1 86 ? -16.974 -4.970 0.166 1.00 97.81 86 HIS A C 1
ATOM 654 O O . HIS A 1 86 ? -16.256 -4.743 -0.807 1.00 97.81 86 HIS A O 1
ATOM 660 N N . ARG A 1 87 ? -18.314 -5.007 0.073 1.00 97.94 87 ARG A N 1
ATOM 661 C CA . ARG A 1 87 ? -19.027 -4.787 -1.201 1.00 97.94 87 ARG A CA 1
ATOM 662 C C . ARG A 1 87 ? -18.642 -3.454 -1.840 1.00 97.94 87 ARG A C 1
ATOM 664 O O . ARG A 1 87 ? -18.281 -3.430 -3.014 1.00 97.94 87 ARG A O 1
ATOM 671 N N . ARG A 1 88 ? -18.651 -2.367 -1.062 1.00 97.31 88 ARG A N 1
ATOM 672 C CA . ARG A 1 88 ? -18.271 -1.027 -1.539 1.00 97.31 88 ARG A CA 1
ATOM 673 C C . ARG A 1 88 ? -16.807 -0.966 -1.978 1.00 97.31 88 ARG A C 1
ATOM 675 O O . ARG A 1 88 ? -16.496 -0.353 -3.000 1.00 97.31 88 ARG A O 1
ATOM 682 N N . LEU A 1 89 ? -15.905 -1.606 -1.230 1.00 96.50 89 LEU A N 1
ATOM 683 C CA . LEU A 1 89 ? -14.479 -1.666 -1.565 1.00 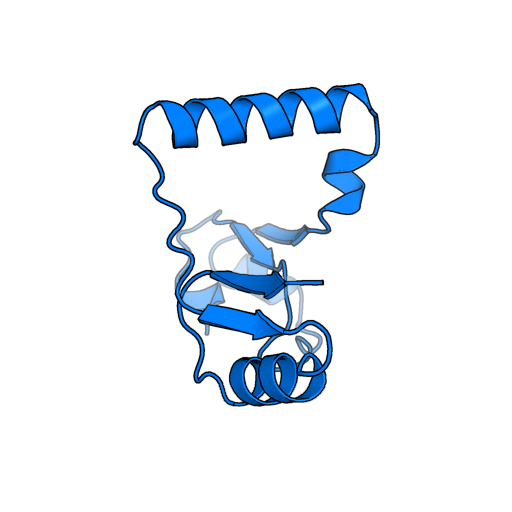96.50 89 LEU A CA 1
ATOM 684 C C . LEU A 1 89 ? -14.244 -2.395 -2.899 1.00 96.50 89 LEU A C 1
ATOM 686 O O . LEU A 1 89 ? -13.542 -1.880 -3.770 1.00 96.50 89 LEU A O 1
ATOM 690 N N . GLU A 1 90 ? -14.855 -3.566 -3.081 1.00 95.88 90 GLU A N 1
ATOM 691 C CA . GLU A 1 90 ? -14.733 -4.384 -4.295 1.00 95.88 90 GLU A CA 1
ATOM 692 C C . GLU A 1 90 ? -15.380 -3.714 -5.516 1.00 95.88 90 GLU A C 1
ATOM 694 O O . GLU A 1 90 ? -14.817 -3.749 -6.614 1.00 95.88 90 GLU A O 1
ATOM 699 N N . ALA A 1 91 ? -16.512 -3.029 -5.316 1.00 96.69 91 ALA A N 1
ATOM 700 C CA . ALA A 1 91 ? -17.191 -2.229 -6.337 1.00 96.69 91 ALA A CA 1
ATOM 701 C C . ALA A 1 91 ? -16.441 -0.932 -6.705 1.00 96.69 91 ALA A C 1
ATOM 703 O O . ALA A 1 91 ? -16.833 -0.241 -7.644 1.00 96.69 91 ALA A O 1
ATOM 704 N N . ARG A 1 92 ? -15.329 -0.622 -6.016 1.00 95.69 92 ARG A N 1
ATOM 705 C CA . ARG A 1 92 ? -14.524 0.603 -6.188 1.00 95.69 92 ARG A CA 1
ATOM 706 C C . ARG A 1 92 ? -15.289 1.889 -5.853 1.00 95.69 92 ARG A C 1
ATOM 708 O O . ARG A 1 92 ? -15.021 2.940 -6.428 1.00 95.69 92 ARG A O 1
ATOM 715 N N . GLU A 1 93 ? -16.210 1.813 -4.899 1.00 96.06 93 GLU A N 1
ATOM 716 C CA . GLU A 1 93 ? -17.042 2.936 -4.442 1.00 96.06 93 GLU A CA 1
ATOM 717 C C . GLU A 1 93 ? -16.443 3.676 -3.234 1.00 96.06 93 GLU A C 1
ATOM 719 O O . GLU A 1 93 ? -16.973 4.690 -2.779 1.00 96.06 93 GLU A O 1
ATOM 724 N N . THR A 1 94 ? -15.327 3.184 -2.696 1.00 94.50 94 THR A N 1
ATOM 725 C CA . THR A 1 94 ? -14.622 3.799 -1.566 1.00 94.50 94 THR A CA 1
ATOM 726 C C . THR A 1 94 ? -13.503 4.722 -2.037 1.00 94.50 94 THR A C 1
ATOM 728 O O . THR A 1 94 ? -12.772 4.403 -2.975 1.00 94.50 94 THR A O 1
ATOM 731 N N . THR A 1 95 ? -13.280 5.820 -1.316 1.00 93.69 95 THR A N 1
ATOM 732 C CA . THR A 1 95 ? -12.066 6.641 -1.445 1.00 93.69 95 THR A CA 1
ATOM 733 C C . THR A 1 95 ? -11.462 6.874 -0.064 1.00 93.69 95 THR A C 1
ATOM 735 O O . THR A 1 95 ? -12.190 7.016 0.913 1.00 93.69 95 THR A O 1
ATOM 738 N N . GLY A 1 96 ? -10.132 6.920 0.045 1.00 92.75 96 GLY A N 1
ATOM 739 C CA . GLY A 1 96 ? -9.466 7.057 1.346 1.00 92.75 96 GLY A CA 1
ATOM 740 C C . GLY A 1 96 ? -9.700 5.858 2.273 1.00 92.75 96 GLY A C 1
ATOM 741 O O . GLY A 1 96 ? -9.914 4.738 1.812 1.00 92.75 96 GLY A O 1
ATOM 742 N N . ALA A 1 97 ? -9.622 6.090 3.585 1.00 95.31 97 ALA A N 1
ATOM 743 C CA . ALA A 1 97 ? -9.795 5.037 4.580 1.00 95.31 97 ALA A CA 1
ATOM 744 C C . ALA A 1 97 ? -11.272 4.863 4.972 1.00 95.31 97 ALA A C 1
ATOM 746 O O . ALA A 1 97 ? -11.972 5.842 5.252 1.00 95.31 97 ALA A O 1
ATOM 747 N N . THR A 1 98 ? -11.705 3.605 5.056 1.00 97.12 98 THR A N 1
ATOM 748 C CA . THR A 1 98 ? -12.940 3.181 5.730 1.00 97.12 98 THR A CA 1
ATOM 749 C C . THR A 1 98 ? -12.561 2.550 7.064 1.00 97.12 98 THR A C 1
ATOM 751 O O . THR A 1 98 ? -11.640 1.735 7.107 1.00 97.12 98 THR A O 1
ATOM 754 N N . VAL A 1 99 ? -13.250 2.908 8.147 1.00 97.88 99 VAL A N 1
ATOM 755 C CA . VAL A 1 99 ? -13.043 2.292 9.467 1.00 97.88 99 VAL A CA 1
ATOM 756 C C . VAL A 1 99 ? -14.320 1.620 9.957 1.00 97.88 99 VAL A C 1
ATOM 758 O O . VAL A 1 99 ? -15.423 2.123 9.734 1.00 97.88 99 VAL A O 1
ATOM 761 N N . LEU A 1 100 ? -14.155 0.489 10.640 1.00 98.19 100 LEU A N 1
ATOM 762 C CA . LEU A 1 100 ? -15.240 -0.217 11.311 1.00 98.19 100 LEU A CA 1
ATOM 763 C C . LEU A 1 100 ? -15.25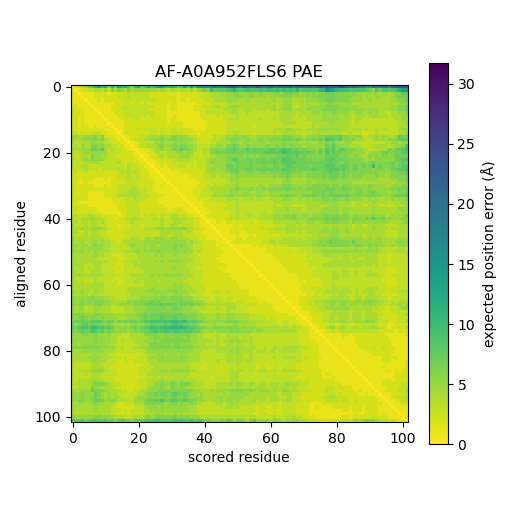2 0.159 12.793 1.00 98.19 100 LEU A C 1
ATOM 765 O O . LEU A 1 100 ? -14.211 0.122 13.451 1.00 98.19 100 LEU A O 1
ATOM 769 N N . LEU A 1 101 ? -16.421 0.539 13.297 1.00 97.94 101 LEU A N 1
ATOM 770 C CA . LEU A 1 101 ? -16.643 0.899 14.691 1.00 97.94 101 LEU A CA 1
ATOM 771 C C . LEU A 1 101 ? -17.268 -0.296 15.424 1.00 97.94 101 LEU A C 1
ATOM 773 O O . LEU A 1 101 ? -18.324 -0.752 14.986 1.00 97.94 101 LEU A O 1
ATOM 777 N N . PRO A 1 102 ? -16.621 -0.829 16.474 1.00 95.62 102 PRO A N 1
ATOM 778 C CA . PRO A 1 102 ? -17.111 -1.992 17.209 1.00 95.62 102 PRO A CA 1
ATOM 779 C C . PRO A 1 102 ? -18.439 -1.734 17.925 1.00 95.62 102 PRO A C 1
ATOM 781 O O . PRO A 1 102 ? -18.672 -0.582 18.358 1.00 95.62 102 PRO A O 1
#

Radius of gyration: 18.4 Å; Cα contacts (8 Å, |Δi|>4): 92; chains: 1; bounding box: 39×32×41 Å

Organism: NCBI:txid171674

Secondary structure (DSSP, 8-state):
-GGGGPPTT-EEEE---TT-PPPP--THHHHHTTS-EEEE--HHHHTSSHHHHHHHHHHHHHHHHTTSS---EEEEEEGGGHHHHHHHHHTT---SEEEEE-

Solvent-accessible surface area (backbone atoms only — not comparable to full-atom values): 6318 Å² total; per-residue (Å²): 108,81,72,74,76,46,58,68,62,29,73,48,77,43,73,77,50,95,90,46,82,83,76,91,75,69,71,66,54,31,53,77,53,40,50,39,44,77,48,80,57,57,71,65,72,69,43,69,45,71,67,44,42,53,50,56,50,48,58,53,49,52,38,40,74,69,61,80,42,83,85,58,73,69,43,78,42,52,47,90,43,50,69,56,56,48,52,35,51,76,70,63,74,62,63,80,41,71,46,70,42,127

Sequence (102 aa):
GSLDSLRPFGTFVSFGSASGPIPPFDITLLMRKGSLFATWQLLFEHLRKREDVLAMSRDLFDVVAGGAVAVPVRDRLPLAEAAEAHRRLEARETTGATVLLP

Nearest PDB structures (foldseek):
  4rvu-assembly2_B  TM=9.791E-01  e=4.214E-08  Mycobacterium tuberculosis H37Rv
  4rvu-assembly1_D  TM=9.778E-01  e=5.902E-08  Mycobacterium tuberculosis H37Rv
  4rvu-assembly2_C  TM=9.816E-01  e=2.270E-07  Mycobacterium tuberculosis H37Rv
  3jyl-assembly1_A  TM=9.466E-01  e=9.990E-07  Pseudomonas syringae pv. tomato
  8j6e-assembly1_A  TM=9.407E-01  e=1.382E-05  Leishmania donovani

Foldseek 3Di:
DVLLPADAQEEAEAEDALVHDDDDDDPCVCVVSRVYHYDYDDVCVQPVDVVSVVVVVCVVVVCCVVVVDPQDAPAEEAPVCVVVVVVCVSVVVDDGDHDYDD

Mean predicted aligned error: 3.7 Å

pLDDT: mean 95.68, std 3.18, range [77.88, 98.44]

InterPro domains:
  IPR036291 NAD(P)-binding domain superfamily [SSF51735] (2-56)